Protein AF-A0A7X4FHD7-F1 (afdb_monomer)

pLDDT: mean 95.32, std 5.67, range [55.25, 98.31]

Secondary structure (DSSP, 8-state):
---EEEEE--GGGHHHHHHHHHHHHTPPTTSHHHHHHHHHHHHTGGGEEEEEETTEEEEEEEEEEEEEEETTEEEEEEEEEEEEE-GGG--

Foldseek 3Di:
DWDKDKAQFDLVCLVQQLVQLCQFVVPDPPDPVSVVSSVCCNVPSRQKMFIDTNNGTFWIKGWDWDWDDDPPDIDTDIDIDSTGGRPVPDD

Sequence (91 aa):
MSEIEFRRAMVGDVEEVLRVMAQAFGRAPGSEKYERDKERITRETDAHWVLVREGEIVGAAHVRREEIQVGQAVVAKADVGEVCIAPSCQG

Nearest PDB structures (foldseek):
  4r3k-assembly1_A  TM=6.991E-01  e=1.508E-04  Saccharolobus solfataricus P2
  3n7z-assembly1_C  TM=7.863E-01  e=1.089E-03  Bacillus anthracis str. Sterne
  3n7z-assembly1_F  TM=7.617E-01  e=1.232E-03  Bacillus anthracis str. Sterne
  2pdo-assembly1_A  TM=6.547E-01  e=1.023E-03  Shigella flexneri 2a str. 2457T
  1s60-assembly1_A-2  TM=6.293E-01  e=1.310E-03  Salmonella enterica subsp. enterica serovar Enteritidis

Solvent-accessible surface area (backbone atoms only — not comparable to full-atom values): 5234 Å² total; per-residue (Å²): 128,85,56,70,48,79,44,68,38,50,85,87,41,43,66,52,51,47,50,28,45,25,64,52,68,69,44,52,86,88,34,75,69,37,50,52,46,51,54,46,41,66,74,42,29,77,36,24,38,31,35,30,45,78,89,38,70,44,27,35,30,38,49,44,86,45,76,44,79,57,92,93,43,82,41,84,38,78,46,79,41,76,74,32,48,24,76,92,73,66,133

Mean predicted aligned error: 3.18 Å

Radius of gyration: 14.72 Å; Cα contacts (8 Å, |Δi|>4): 156; chains: 1; bounding box: 33×27×49 Å

Structure (mmCIF, N/CA/C/O backbone):
data_AF-A0A7X4FHD7-F1
#
_entry.id   AF-A0A7X4FHD7-F1
#
loop_
_atom_site.group_PDB
_atom_site.id
_atom_site.type_symbol
_atom_site.label_atom_id
_atom_site.label_alt_id
_atom_site.label_comp_id
_atom_site.label_asym_id
_atom_site.label_entity_id
_atom_site.label_seq_id
_atom_site.pdbx_PDB_ins_code
_atom_site.Cartn_x
_atom_site.Cartn_y
_atom_site.Cartn_z
_atom_site.occupancy
_atom_site.B_iso_or_equiv
_atom_site.auth_seq_id
_atom_site.auth_comp_id
_atom_site.auth_asym_id
_atom_site.auth_atom_id
_atom_site.pdbx_PDB_model_num
ATOM 1 N N . MET A 1 1 ? -15.181 6.233 -20.545 1.00 55.25 1 MET A N 1
ATOM 2 C CA . MET A 1 1 ? -14.731 6.485 -19.160 1.00 55.25 1 MET A CA 1
ATOM 3 C C . MET A 1 1 ? -13.577 5.540 -18.911 1.00 55.25 1 MET A C 1
ATOM 5 O O . MET A 1 1 ? -13.737 4.376 -19.251 1.00 55.25 1 MET A O 1
ATOM 9 N N . SER A 1 2 ? -12.427 6.026 -18.438 1.00 65.69 2 SER A N 1
ATOM 10 C CA . SER A 1 2 ? -11.320 5.141 -18.054 1.00 65.69 2 SER A CA 1
ATOM 11 C C . SER A 1 2 ? -11.815 4.192 -16.969 1.00 65.69 2 SER A C 1
ATOM 13 O O . SER A 1 2 ? -12.452 4.642 -16.014 1.00 65.69 2 SER A O 1
ATOM 15 N N . GLU A 1 3 ? -11.568 2.901 -17.137 1.00 87.00 3 GLU A N 1
ATOM 16 C CA . GLU A 1 3 ? -11.902 1.904 -16.129 1.00 87.00 3 GLU A CA 1
ATOM 17 C C . GLU A 1 3 ? -11.016 2.151 -14.905 1.00 87.00 3 GLU A C 1
ATOM 19 O O . GLU A 1 3 ? -9.788 2.103 -14.995 1.00 87.00 3 GLU A O 1
ATOM 24 N N . ILE A 1 4 ? -11.654 2.524 -13.795 1.00 93.81 4 ILE A N 1
ATOM 25 C CA . ILE A 1 4 ? -11.013 2.752 -12.502 1.00 93.81 4 ILE A CA 1
ATOM 26 C C . ILE A 1 4 ? -11.627 1.758 -11.531 1.00 93.81 4 ILE A C 1
ATOM 28 O O . ILE A 1 4 ? -12.848 1.718 -11.366 1.00 93.81 4 ILE A O 1
ATOM 32 N N . GLU A 1 5 ? -10.774 0.994 -10.867 1.00 95.94 5 GLU A N 1
ATOM 33 C CA . GLU A 1 5 ? -11.162 0.036 -9.846 1.00 95.94 5 GLU A CA 1
ATOM 34 C C . GLU A 1 5 ? -10.389 0.321 -8.556 1.00 95.94 5 GLU A C 1
ATOM 36 O O . GLU A 1 5 ? -9.193 0.611 -8.565 1.00 95.94 5 GLU 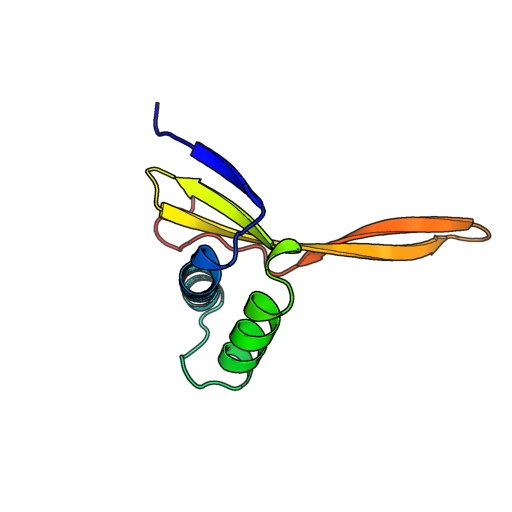A O 1
ATOM 41 N N . PHE A 1 6 ? -11.084 0.222 -7.425 1.00 95.75 6 PHE A N 1
ATOM 42 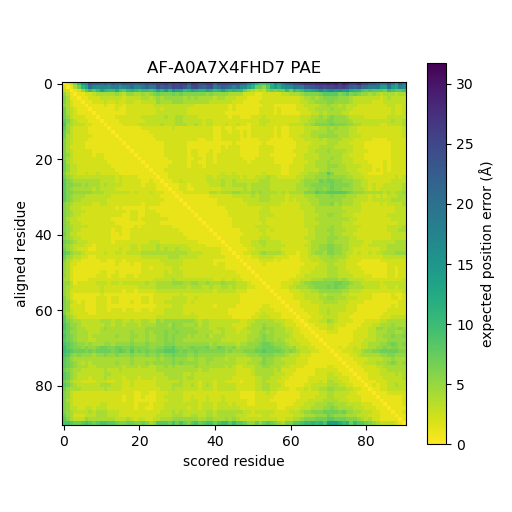C CA . PHE A 1 6 ? -10.478 0.257 -6.103 1.00 95.75 6 PHE A CA 1
ATOM 43 C C . PHE A 1 6 ? -10.783 -1.055 -5.387 1.00 95.75 6 PHE A C 1
ATOM 45 O O . PHE A 1 6 ? -11.949 -1.378 -5.143 1.00 95.75 6 PHE A O 1
ATOM 52 N N . ARG A 1 7 ? -9.741 -1.820 -5.058 1.00 97.19 7 ARG A N 1
ATOM 53 C CA . ARG A 1 7 ? -9.881 -3.168 -4.489 1.00 97.19 7 ARG A CA 1
ATOM 5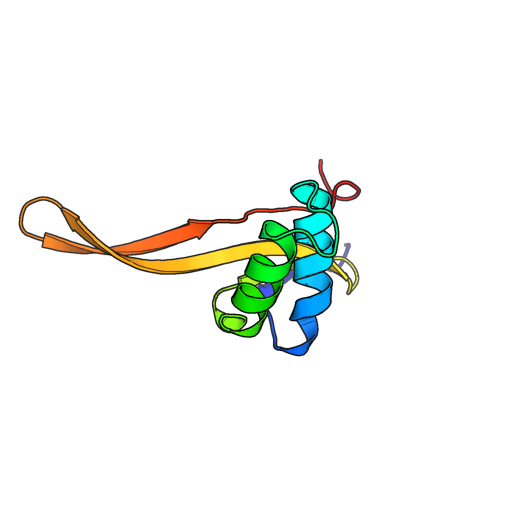4 C C . ARG A 1 7 ? -8.761 -3.493 -3.510 1.00 97.19 7 ARG A C 1
ATOM 56 O O . ARG A 1 7 ? -7.751 -2.797 -3.441 1.00 97.19 7 ARG A O 1
ATOM 63 N N . ARG A 1 8 ? -8.928 -4.581 -2.756 1.00 97.19 8 ARG A N 1
ATOM 64 C CA . ARG A 1 8 ? -7.820 -5.160 -1.986 1.00 97.19 8 ARG A CA 1
ATOM 65 C C . ARG A 1 8 ? -6.763 -5.724 -2.931 1.00 97.19 8 ARG A C 1
ATOM 67 O O . ARG A 1 8 ? -7.097 -6.219 -4.014 1.00 97.19 8 ARG A O 1
ATOM 74 N N . ALA A 1 9 ? -5.509 -5.652 -2.507 1.00 97.31 9 ALA A N 1
ATOM 75 C CA . ALA A 1 9 ? -4.417 -6.297 -3.209 1.00 97.31 9 ALA A CA 1
ATOM 76 C C . ALA A 1 9 ? -4.532 -7.825 -3.093 1.00 97.31 9 ALA A C 1
ATOM 78 O O . ALA A 1 9 ? -5.017 -8.380 -2.103 1.00 97.31 9 ALA A O 1
ATOM 79 N N . MET A 1 10 ? -4.071 -8.498 -4.132 1.00 96.44 10 MET A N 1
ATOM 80 C CA . MET A 1 10 ? -3.937 -9.939 -4.259 1.00 96.44 10 MET A CA 1
ATOM 81 C C . MET A 1 10 ? -2.453 -10.297 -4.281 1.00 96.44 10 MET A C 1
ATOM 83 O O . MET A 1 10 ? -1.609 -9.456 -4.575 1.00 96.44 10 MET A O 1
ATOM 87 N N . VAL A 1 11 ? -2.117 -11.566 -4.038 1.00 94.88 11 VAL A N 1
ATOM 88 C CA . VAL A 1 11 ? -0.717 -12.041 -4.039 1.00 94.88 11 VAL A CA 1
ATOM 89 C C . VAL A 1 11 ? 0.020 -11.692 -5.345 1.00 94.88 11 VAL A C 1
ATOM 91 O O . VAL A 1 11 ? 1.208 -11.396 -5.315 1.00 94.88 11 VAL A O 1
ATOM 94 N N . GLY A 1 12 ? -0.686 -11.662 -6.481 1.00 95.50 12 GLY A N 1
ATOM 95 C CA . GLY A 1 12 ? -0.115 -11.263 -7.773 1.00 95.50 12 GLY A CA 1
ATOM 96 C C . GLY A 1 12 ? 0.229 -9.773 -7.905 1.00 95.50 12 GLY A C 1
ATOM 97 O O . GLY A 1 12 ? 0.973 -9.412 -8.807 1.00 95.50 12 GLY A O 1
ATOM 98 N N . ASP A 1 13 ? -0.263 -8.913 -7.012 1.00 97.06 13 ASP A N 1
ATOM 99 C CA . ASP A 1 13 ? -0.050 -7.463 -7.077 1.00 97.06 13 ASP A CA 1
ATOM 100 C C . ASP A 1 13 ? 1.234 -7.006 -6.363 1.00 97.06 13 ASP A C 1
ATOM 102 O O . ASP A 1 13 ? 1.613 -5.842 -6.473 1.00 97.06 13 ASP A O 1
ATOM 106 N N . VAL A 1 14 ? 1.896 -7.888 -5.602 1.00 96.31 14 VAL A N 1
ATOM 107 C CA . VAL A 1 14 ? 3.001 -7.534 -4.688 1.00 96.31 14 VAL A CA 1
ATOM 108 C C . VAL A 1 14 ? 4.110 -6.749 -5.390 1.00 96.31 14 VAL A C 1
ATOM 110 O O . VAL A 1 14 ? 4.558 -5.722 -4.876 1.00 96.31 14 VAL A O 1
ATOM 113 N N . GLU A 1 15 ? 4.548 -7.215 -6.560 1.00 96.75 15 GLU A N 1
ATOM 114 C CA . GLU A 1 15 ? 5.627 -6.570 -7.317 1.00 96.75 15 GLU A CA 1
ATOM 115 C C . GLU A 1 15 ? 5.225 -5.174 -7.796 1.00 96.75 15 GLU A C 1
ATOM 117 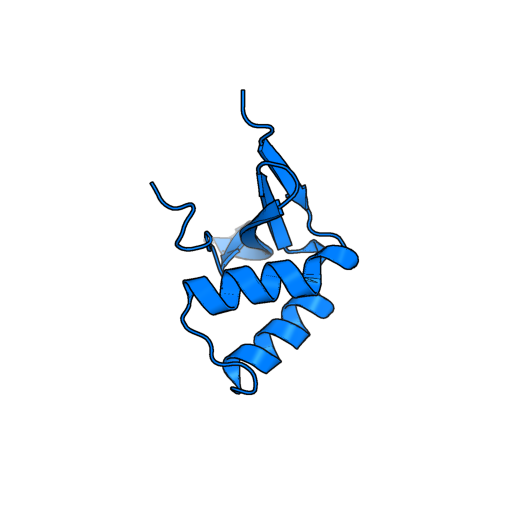O O . GLU A 1 15 ? 6.016 -4.233 -7.711 1.00 96.75 15 GLU A O 1
ATOM 122 N N . GLU A 1 16 ? 3.975 -5.016 -8.221 1.00 97.31 16 GLU A N 1
ATOM 123 C CA . GLU A 1 16 ? 3.482 -3.767 -8.786 1.00 97.31 16 GLU A CA 1
ATOM 124 C C . GLU A 1 16 ? 3.186 -2.723 -7.704 1.00 97.31 16 GLU A C 1
ATOM 126 O O . GLU A 1 16 ? 3.532 -1.548 -7.853 1.00 97.31 16 GLU A O 1
ATOM 131 N N . VAL A 1 17 ? 2.669 -3.158 -6.551 1.00 97.81 17 VAL A N 1
ATOM 132 C CA . VAL A 1 17 ? 2.559 -2.318 -5.348 1.00 97.81 17 VAL A CA 1
ATOM 133 C C . VAL A 1 17 ? 3.941 -1.835 -4.909 1.00 97.81 17 VAL A C 1
ATOM 135 O O . VAL A 1 17 ? 4.127 -0.641 -4.661 1.00 97.81 17 VAL A O 1
ATOM 138 N N . LEU A 1 18 ? 4.933 -2.731 -4.858 1.00 97.81 18 LEU A N 1
ATOM 139 C CA . LEU A 1 18 ? 6.304 -2.364 -4.508 1.00 97.81 18 LEU A CA 1
ATOM 140 C C . LEU A 1 18 ? 6.898 -1.380 -5.524 1.00 97.81 18 LEU A C 1
ATOM 142 O O . LEU A 1 18 ? 7.554 -0.420 -5.117 1.00 97.81 18 LEU A O 1
ATOM 146 N N . ARG A 1 19 ? 6.641 -1.571 -6.825 1.00 97.62 19 ARG A N 1
ATOM 147 C CA . ARG A 1 19 ? 7.080 -0.656 -7.890 1.00 97.62 19 ARG A CA 1
ATOM 148 C C . ARG A 1 19 ? 6.507 0.744 -7.693 1.00 97.62 19 ARG A C 1
ATOM 150 O O . ARG A 1 19 ? 7.272 1.711 -7.672 1.00 97.62 19 ARG A O 1
ATOM 157 N N . VAL A 1 20 ? 5.189 0.864 -7.531 1.00 97.62 20 VAL A N 1
ATOM 158 C CA . VAL A 1 20 ? 4.512 2.156 -7.325 1.00 97.62 20 VAL A CA 1
ATOM 159 C C . VAL A 1 20 ? 5.028 2.839 -6.063 1.00 97.62 20 VAL A C 1
ATOM 161 O O . VAL A 1 20 ? 5.385 4.019 -6.090 1.00 97.62 20 VAL A O 1
ATOM 164 N N . MET A 1 21 ? 5.143 2.090 -4.970 1.00 97.38 21 MET A N 1
ATOM 165 C CA . MET A 1 21 ? 5.600 2.622 -3.693 1.00 97.38 21 MET A CA 1
ATOM 166 C C . MET A 1 21 ? 7.072 3.061 -3.738 1.00 97.38 21 MET A C 1
ATOM 168 O O . MET A 1 21 ? 7.427 4.113 -3.199 1.00 97.38 21 MET A O 1
ATOM 172 N N . ALA A 1 22 ? 7.935 2.299 -4.413 1.00 97.44 22 ALA A N 1
ATOM 173 C CA . ALA A 1 22 ? 9.335 2.658 -4.606 1.00 97.44 22 ALA A CA 1
ATOM 174 C C . ALA A 1 22 ? 9.485 3.938 -5.437 1.00 97.44 22 ALA A C 1
ATOM 176 O O . ALA A 1 22 ? 10.284 4.801 -5.074 1.00 97.44 22 ALA A O 1
ATOM 177 N N . GLN A 1 23 ? 8.685 4.099 -6.495 1.00 96.81 23 GLN A N 1
ATOM 178 C CA . GLN A 1 23 ? 8.666 5.322 -7.301 1.00 96.81 23 GLN A CA 1
ATOM 179 C C . GLN A 1 23 ? 8.168 6.527 -6.494 1.00 96.81 23 GLN A C 1
ATOM 181 O O . GLN A 1 23 ? 8.810 7.575 -6.505 1.00 96.81 23 GLN A O 1
ATOM 186 N N . ALA A 1 24 ? 7.061 6.378 -5.762 1.00 96.88 24 ALA A N 1
ATOM 187 C CA . ALA A 1 24 ? 6.451 7.472 -5.010 1.00 96.88 24 ALA A CA 1
ATOM 188 C C . ALA A 1 24 ? 7.307 7.949 -3.825 1.00 96.88 24 ALA A C 1
ATOM 190 O O . ALA A 1 24 ? 7.369 9.145 -3.551 1.00 96.88 24 ALA A O 1
ATOM 191 N N . PHE A 1 25 ? 7.987 7.031 -3.130 1.00 95.81 25 PHE A N 1
ATOM 192 C CA . PHE A 1 25 ? 8.819 7.353 -1.963 1.00 95.81 25 PHE A CA 1
ATOM 193 C C . PHE A 1 25 ? 10.325 7.408 -2.264 1.00 95.81 25 PHE A C 1
ATOM 195 O O . PHE A 1 25 ? 11.121 7.544 -1.334 1.00 95.81 25 PHE A O 1
ATOM 202 N N . GLY A 1 26 ? 10.737 7.273 -3.530 1.00 95.31 26 GLY A N 1
ATOM 203 C CA . GLY A 1 26 ? 12.146 7.315 -3.935 1.00 95.31 26 GLY A CA 1
ATOM 204 C C . GLY A 1 26 ? 13.003 6.200 -3.323 1.00 95.31 26 GLY A C 1
ATOM 205 O O . GLY A 1 26 ? 14.145 6.439 -2.927 1.00 95.31 26 GLY A O 1
ATOM 206 N N . ARG A 1 27 ? 12.457 4.985 -3.190 1.00 94.94 27 ARG A N 1
ATOM 207 C CA . ARG A 1 27 ? 13.169 3.850 -2.578 1.00 94.94 27 ARG A CA 1
ATOM 208 C C . ARG A 1 27 ? 14.015 3.136 -3.628 1.00 94.94 27 ARG A C 1
ATOM 210 O O . ARG A 1 27 ? 13.486 2.581 -4.585 1.00 94.94 27 ARG A O 1
ATOM 217 N N . ALA A 1 28 ? 15.331 3.122 -3.430 1.00 95.62 28 ALA A N 1
ATOM 218 C CA . ALA A 1 28 ? 16.240 2.394 -4.307 1.00 95.62 28 ALA A CA 1
ATOM 219 C C . ALA A 1 28 ? 16.098 0.871 -4.098 1.00 95.62 28 ALA A C 1
ATOM 221 O O . ALA A 1 28 ? 16.111 0.432 -2.939 1.00 95.62 28 ALA A O 1
ATOM 222 N N . PRO A 1 29 ? 16.006 0.061 -5.171 1.00 95.06 29 PRO A N 1
ATOM 223 C CA . PRO A 1 29 ? 16.073 -1.396 -5.068 1.00 95.06 29 PRO A CA 1
ATOM 224 C C . PRO A 1 29 ? 17.318 -1.856 -4.298 1.00 95.06 29 PRO A C 1
ATOM 226 O O . PRO A 1 29 ? 18.398 -1.288 -4.471 1.00 95.06 29 PRO A O 1
ATOM 229 N N . GLY A 1 30 ? 17.165 -2.850 -3.420 1.00 94.81 30 GLY A N 1
ATOM 230 C CA . GLY A 1 30 ? 18.239 -3.347 -2.550 1.00 94.81 30 GLY A CA 1
ATOM 231 C C . GLY A 1 30 ? 18.548 -2.479 -1.323 1.00 94.81 30 GLY A C 1
ATOM 232 O O . GLY A 1 30 ? 19.375 -2.861 -0.497 1.00 94.81 30 GLY A O 1
ATOM 233 N N . SER A 1 31 ? 17.903 -1.318 -1.161 1.00 97.12 31 SER A N 1
ATOM 234 C CA . SER A 1 31 ? 18.008 -0.550 0.087 1.00 97.12 31 SER A CA 1
ATOM 235 C C . SER A 1 31 ? 17.256 -1.236 1.232 1.00 97.12 31 SER A C 1
ATOM 237 O O . SER A 1 31 ? 16.246 -1.902 1.017 1.00 97.12 31 SER A O 1
ATOM 239 N N . GLU A 1 32 ? 17.680 -0.996 2.476 1.00 97.50 32 GLU A N 1
ATOM 240 C CA . GLU A 1 32 ? 17.031 -1.565 3.670 1.00 97.50 32 GLU A CA 1
ATOM 241 C C . GLU A 1 32 ? 15.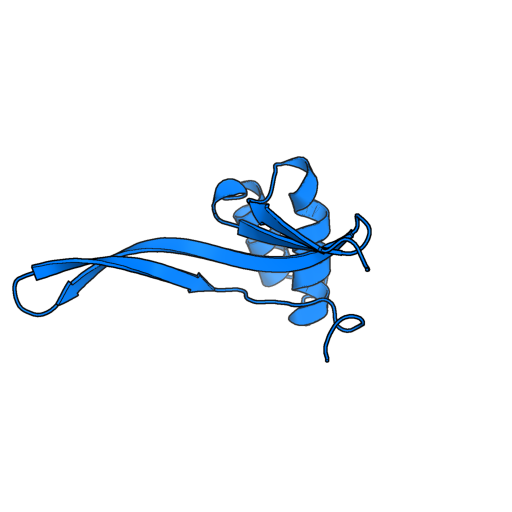528 -1.235 3.740 1.00 97.50 32 GLU A C 1
ATOM 243 O O . GLU A 1 32 ? 14.717 -2.055 4.166 1.00 97.50 32 GLU A O 1
ATOM 248 N N . LYS A 1 33 ? 15.130 -0.027 3.315 1.00 95.25 33 LYS A N 1
ATOM 249 C CA . LYS A 1 33 ? 13.712 0.353 3.267 1.00 95.25 33 LYS A CA 1
ATOM 250 C C . LYS A 1 33 ? 12.950 -0.411 2.186 1.00 95.25 33 LYS A C 1
ATOM 252 O O . LYS A 1 33 ? 11.830 -0.825 2.454 1.00 95.25 33 LYS A O 1
ATOM 257 N N . TYR A 1 34 ? 13.547 -0.596 1.009 1.00 97.00 34 TYR A N 1
ATOM 258 C CA . TYR A 1 34 ? 12.933 -1.327 -0.099 1.00 97.00 34 TYR A CA 1
ATOM 259 C C . TYR A 1 34 ? 12.721 -2.806 0.245 1.00 97.00 34 TYR A C 1
ATOM 261 O O . TYR A 1 34 ? 11.625 -3.326 0.054 1.00 97.00 34 TYR A O 1
ATOM 269 N N . GLU A 1 35 ? 13.727 -3.473 0.817 1.00 97.25 35 GLU A N 1
ATOM 270 C CA . GLU A 1 35 ? 13.593 -4.888 1.198 1.00 97.25 35 GLU A CA 1
ATOM 271 C C . GLU A 1 35 ? 12.567 -5.073 2.325 1.00 97.25 35 GLU A C 1
ATOM 273 O O . GLU A 1 35 ? 11.711 -5.952 2.249 1.00 97.25 35 GLU A O 1
ATOM 278 N N . ARG A 1 36 ? 12.553 -4.173 3.317 1.00 96.06 36 ARG A N 1
ATOM 279 C CA . ARG A 1 36 ? 11.541 -4.191 4.388 1.00 96.06 36 ARG A CA 1
ATOM 280 C C . ARG A 1 36 ? 10.123 -4.028 3.854 1.00 96.06 36 ARG A C 1
ATOM 282 O O . ARG A 1 36 ? 9.194 -4.663 4.350 1.00 96.06 36 ARG A O 1
ATOM 289 N N . ASP A 1 37 ? 9.935 -3.162 2.866 1.00 95.56 37 ASP A N 1
ATOM 290 C CA . ASP A 1 37 ? 8.639 -3.018 2.216 1.00 95.56 37 ASP A CA 1
ATOM 291 C C . ASP A 1 37 ? 8.237 -4.257 1.447 1.00 95.56 37 ASP A C 1
ATOM 293 O O . ASP A 1 37 ? 7.093 -4.683 1.561 1.00 95.56 37 ASP A O 1
ATOM 297 N N . LYS A 1 38 ? 9.165 -4.826 0.675 1.00 96.62 38 LYS A N 1
ATOM 298 C CA . LYS A 1 38 ? 8.931 -6.047 -0.087 1.00 96.62 38 LYS A CA 1
ATOM 299 C C . LYS A 1 38 ? 8.468 -7.166 0.839 1.00 96.62 38 LYS A C 1
ATOM 301 O O . LYS A 1 38 ? 7.437 -7.788 0.582 1.00 96.62 38 LYS A O 1
ATOM 306 N N . GLU A 1 39 ? 9.177 -7.373 1.946 1.00 96.38 39 GLU A N 1
ATOM 307 C CA . GLU A 1 39 ? 8.797 -8.338 2.980 1.00 96.38 39 GLU A CA 1
ATOM 308 C C . GLU A 1 39 ? 7.418 -8.031 3.572 1.00 96.38 39 GLU A C 1
ATOM 310 O O . GLU A 1 39 ? 6.581 -8.928 3.696 1.00 96.38 39 GLU A O 1
ATOM 315 N N . ARG A 1 40 ? 7.150 -6.764 3.913 1.00 94.50 40 ARG A N 1
ATOM 316 C CA . ARG A 1 40 ? 5.867 -6.348 4.491 1.00 94.50 40 ARG A CA 1
ATOM 317 C C . ARG A 1 40 ? 4.701 -6.553 3.526 1.00 94.50 40 ARG A C 1
ATOM 319 O O . ARG A 1 40 ? 3.707 -7.144 3.930 1.00 94.50 40 ARG A O 1
ATOM 326 N N . ILE A 1 41 ? 4.812 -6.099 2.279 1.00 96.19 41 ILE A N 1
ATOM 327 C CA . ILE A 1 41 ? 3.762 -6.245 1.260 1.00 96.19 41 ILE A CA 1
ATOM 328 C C . ILE A 1 41 ? 3.497 -7.726 0.994 1.00 96.19 41 ILE A C 1
ATOM 330 O O . ILE A 1 41 ? 2.342 -8.131 0.906 1.00 96.19 41 ILE A O 1
ATOM 334 N N . THR A 1 42 ? 4.551 -8.544 0.927 1.00 96.50 42 THR A N 1
ATOM 335 C CA . THR A 1 42 ? 4.420 -9.997 0.733 1.00 96.50 42 THR A CA 1
ATOM 336 C C . THR A 1 42 ? 3.693 -10.660 1.903 1.00 96.50 42 THR A C 1
ATOM 338 O O . THR A 1 42 ? 2.834 -11.512 1.699 1.00 96.50 42 THR A O 1
ATOM 341 N N . ARG A 1 43 ? 4.022 -10.279 3.144 1.00 96.06 43 ARG A N 1
ATOM 342 C CA . ARG A 1 43 ? 3.417 -10.866 4.349 1.00 96.06 43 ARG A CA 1
ATOM 343 C C . ARG A 1 43 ? 1.985 -10.385 4.595 1.00 96.06 43 ARG A C 1
ATOM 345 O O . ARG A 1 43 ? 1.197 -11.117 5.180 1.00 96.06 43 ARG A O 1
ATOM 352 N N . GLU A 1 44 ? 1.676 -9.155 4.202 1.00 94.69 44 GLU A N 1
ATOM 353 C CA . GLU A 1 44 ? 0.452 -8.434 4.576 1.00 94.69 44 GLU A CA 1
ATOM 354 C C . GLU A 1 44 ? -0.278 -7.914 3.334 1.00 94.69 44 GLU A C 1
ATOM 356 O O . GLU A 1 44 ? -0.762 -6.780 3.298 1.00 94.69 44 GLU A O 1
ATOM 361 N N . THR A 1 45 ? -0.308 -8.714 2.268 1.00 95.62 45 THR A N 1
ATOM 362 C CA . THR A 1 45 ? -0.892 -8.298 0.988 1.00 95.62 45 THR A CA 1
ATOM 363 C C . THR A 1 45 ? -2.363 -7.910 1.140 1.00 95.62 45 THR A C 1
ATOM 365 O O . THR A 1 45 ? -2.800 -6.902 0.600 1.00 95.62 45 THR A O 1
ATOM 368 N N . ASP A 1 46 ? -3.114 -8.641 1.957 1.00 93.56 46 ASP A N 1
ATOM 369 C CA . ASP A 1 46 ? -4.533 -8.399 2.232 1.00 93.56 46 ASP A CA 1
ATOM 370 C C . ASP A 1 46 ? -4.816 -7.107 3.021 1.00 93.56 46 ASP A C 1
ATOM 372 O O . ASP A 1 46 ? -5.950 -6.618 3.014 1.00 93.56 46 ASP A O 1
ATOM 376 N N . ALA A 1 47 ? -3.792 -6.537 3.663 1.00 95.62 47 ALA A N 1
ATOM 377 C CA . ALA A 1 47 ? -3.844 -5.230 4.311 1.00 95.62 47 ALA A CA 1
ATOM 378 C C . ALA A 1 47 ? -3.598 -4.068 3.333 1.00 95.62 47 ALA A C 1
ATOM 380 O O . ALA A 1 47 ? -3.722 -2.909 3.724 1.00 95.62 47 ALA A O 1
ATOM 381 N N . HIS A 1 48 ? -3.251 -4.337 2.073 1.00 97.56 48 HIS A N 1
ATOM 382 C CA . HIS A 1 48 ? -3.061 -3.297 1.067 1.00 97.56 48 HIS A CA 1
ATOM 383 C C . HIS A 1 48 ? -4.321 -3.116 0.217 1.00 97.56 48 HIS A C 1
ATOM 385 O O . HIS A 1 48 ? -4.970 -4.071 -0.210 1.00 97.56 48 HIS A O 1
ATOM 391 N N . TRP A 1 49 ? -4.648 -1.860 -0.053 1.00 98.00 49 TRP A N 1
ATOM 392 C CA . TRP A 1 49 ? -5.630 -1.455 -1.049 1.00 98.00 49 TRP A CA 1
ATOM 393 C C . TRP A 1 49 ? -4.906 -0.889 -2.256 1.00 98.00 49 TRP A C 1
ATOM 395 O O . TRP A 1 49 ? -3.926 -0.164 -2.094 1.00 98.00 49 TRP A O 1
ATOM 405 N N . VAL A 1 50 ? -5.400 -1.203 -3.449 1.00 98.25 50 VAL A N 1
ATOM 406 C CA . VAL A 1 50 ? -4.831 -0.746 -4.715 1.00 98.25 50 VAL A CA 1
ATOM 407 C C . VAL A 1 50 ? -5.852 0.037 -5.520 1.00 98.25 50 VAL A C 1
ATOM 409 O O . VAL A 1 50 ? -7.043 -0.284 -5.545 1.00 98.25 50 VAL A O 1
ATOM 412 N N . LEU A 1 51 ? -5.348 1.067 -6.189 1.00 97.81 51 LEU A N 1
ATOM 413 C CA . LEU A 1 51 ? -6.051 1.786 -7.237 1.00 97.81 51 LEU A CA 1
ATOM 414 C C . LEU A 1 51 ? -5.568 1.240 -8.578 1.00 97.81 51 LEU A C 1
ATOM 416 O O . LEU A 1 51 ? -4.385 1.366 -8.906 1.00 97.81 51 LEU A O 1
ATOM 420 N N . VAL A 1 52 ? -6.485 0.655 -9.337 1.00 97.44 52 VAL A N 1
ATOM 421 C CA . VAL A 1 52 ? -6.241 0.139 -10.680 1.00 97.44 52 VAL A CA 1
ATOM 422 C C . VAL A 1 52 ? -6.857 1.099 -11.688 1.00 97.44 52 VAL A C 1
ATOM 424 O O . VAL A 1 52 ? -8.011 1.509 -11.544 1.00 97.44 52 VAL A O 1
ATOM 427 N N . ARG A 1 53 ? -6.092 1.462 -12.712 1.00 95.50 53 ARG A N 1
ATOM 428 C CA . ARG A 1 53 ? -6.547 2.278 -13.836 1.00 95.50 53 ARG A CA 1
ATOM 429 C C . ARG A 1 53 ? -6.075 1.623 -15.121 1.00 95.50 53 ARG A C 1
ATOM 431 O O . ARG A 1 53 ? -4.888 1.365 -15.264 1.00 95.50 53 ARG A O 1
ATOM 438 N N . GLU A 1 54 ? -7.004 1.357 -16.037 1.00 93.38 54 GLU A N 1
ATOM 439 C CA . GLU A 1 54 ? -6.688 0.728 -17.335 1.00 93.38 54 GLU A CA 1
ATOM 440 C C . GLU A 1 54 ? -5.933 -0.612 -17.179 1.00 93.38 54 GLU A C 1
ATOM 442 O O . GLU A 1 54 ? -5.072 -0.962 -17.977 1.00 93.38 54 GLU A O 1
ATOM 447 N N . GLY A 1 55 ? -6.265 -1.369 -16.125 1.00 92.81 55 GLY A N 1
ATOM 448 C CA . GLY A 1 55 ? -5.643 -2.658 -15.803 1.00 92.81 55 GLY A CA 1
ATOM 449 C C . GLY A 1 55 ? -4.314 -2.569 -15.046 1.00 92.81 55 GLY A C 1
ATOM 450 O O . GLY A 1 55 ? -3.814 -3.598 -14.595 1.00 92.81 55 GLY A O 1
ATOM 451 N N . GLU A 1 56 ? -3.764 -1.371 -14.845 1.00 95.50 56 GLU A N 1
ATOM 452 C CA . GLU A 1 56 ? -2.495 -1.164 -14.144 1.00 95.50 56 GLU A CA 1
ATOM 453 C C . GLU A 1 56 ? -2.713 -0.654 -12.720 1.00 95.50 56 GLU A C 1
ATOM 455 O O . GLU A 1 56 ? -3.552 0.216 -12.475 1.00 95.50 56 GLU A O 1
ATOM 460 N N . ILE A 1 57 ? -1.926 -1.150 -11.762 1.00 97.81 57 ILE A N 1
ATOM 461 C CA . ILE A 1 57 ? -1.898 -0.567 -10.418 1.00 97.81 57 ILE A CA 1
ATOM 462 C C . ILE A 1 57 ? -1.140 0.754 -10.489 1.00 97.81 57 ILE A C 1
ATOM 464 O O . ILE A 1 57 ? 0.061 0.800 -10.752 1.00 97.81 57 ILE A O 1
ATOM 468 N N . VAL A 1 58 ? -1.857 1.836 -10.212 1.00 97.75 58 VAL A N 1
ATOM 469 C CA . VAL A 1 58 ? -1.326 3.204 -10.227 1.00 97.75 58 VAL A CA 1
ATOM 470 C C . VAL A 1 58 ? -1.239 3.804 -8.830 1.00 97.75 58 VAL A C 1
ATOM 472 O O . VAL A 1 58 ? -0.713 4.901 -8.668 1.00 97.75 58 VAL A O 1
ATOM 475 N N . GLY A 1 59 ? -1.738 3.107 -7.811 1.00 98.00 59 GLY A N 1
ATOM 476 C CA . GLY A 1 59 ? -1.725 3.584 -6.439 1.00 98.00 59 GLY A CA 1
ATOM 477 C C . GLY A 1 59 ? -1.906 2.475 -5.420 1.00 98.00 59 GLY A C 1
ATOM 478 O O . GLY A 1 59 ? -2.491 1.435 -5.725 1.00 98.00 59 GLY A O 1
ATOM 479 N N . ALA A 1 60 ? -1.427 2.717 -4.205 1.00 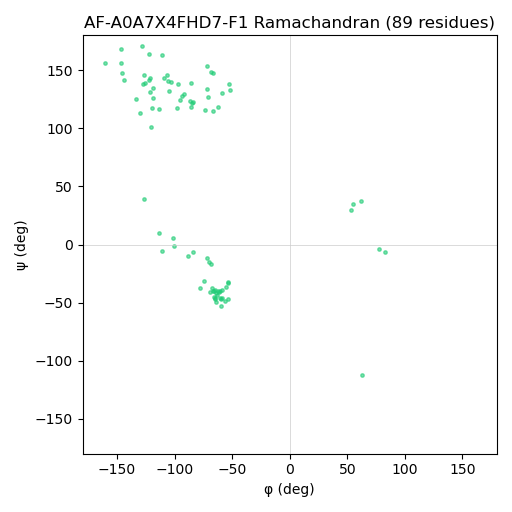98.12 60 ALA A N 1
ATOM 480 C CA . ALA A 1 60 ? -1.597 1.805 -3.088 1.00 98.12 60 ALA A CA 1
ATOM 481 C C . ALA A 1 60 ? -1.728 2.547 -1.752 1.00 98.12 60 ALA A C 1
ATOM 483 O O . ALA A 1 60 ? -1.263 3.677 -1.596 1.00 98.12 60 ALA A O 1
ATOM 484 N N . ALA A 1 61 ? -2.355 1.888 -0.782 1.00 97.88 61 ALA A N 1
ATOM 485 C CA . ALA A 1 61 ? -2.375 2.288 0.619 1.00 97.88 61 ALA A CA 1
ATOM 486 C C . ALA A 1 61 ? -2.335 1.043 1.511 1.00 97.88 61 ALA A C 1
ATOM 488 O O . ALA A 1 61 ? -2.981 0.039 1.207 1.00 97.88 61 ALA A O 1
ATOM 489 N N . HIS A 1 62 ? -1.613 1.112 2.626 1.00 97.12 62 HIS A N 1
ATOM 490 C CA . HIS A 1 62 ? -1.647 0.088 3.670 1.00 97.12 62 HIS A CA 1
ATOM 491 C C . HIS A 1 62 ? -2.709 0.467 4.700 1.00 97.12 62 HIS A C 1
ATOM 493 O O . HIS A 1 62 ? -2.741 1.604 5.167 1.00 97.12 62 HIS A O 1
ATOM 499 N N . VAL A 1 63 ? -3.604 -0.461 5.032 1.00 96.69 63 VAL A N 1
ATOM 500 C CA . VAL A 1 63 ? -4.693 -0.246 5.987 1.00 96.69 63 VAL A CA 1
ATOM 501 C C . VAL A 1 63 ? -4.703 -1.369 7.013 1.00 96.69 63 VAL A C 1
ATOM 503 O O . VAL A 1 63 ? -5.030 -2.514 6.701 1.00 96.69 63 VAL A O 1
ATOM 506 N N . ARG A 1 64 ? -4.402 -1.031 8.266 1.00 94.06 64 ARG A N 1
ATOM 507 C CA . ARG A 1 64 ? -4.444 -1.966 9.395 1.00 94.06 64 ARG A CA 1
ATOM 508 C C . ARG A 1 64 ? -5.600 -1.660 10.323 1.00 94.06 64 ARG A C 1
ATOM 510 O O . ARG A 1 64 ? -5.925 -0.503 10.567 1.00 94.06 64 ARG A O 1
ATOM 517 N N . ARG A 1 65 ? -6.216 -2.706 10.868 1.00 93.88 65 ARG A N 1
ATOM 518 C CA . ARG A 1 65 ? -7.128 -2.559 12.000 1.00 93.88 65 ARG A CA 1
ATOM 519 C C . ARG A 1 65 ? -6.296 -2.557 13.275 1.00 93.88 65 ARG A C 1
ATOM 521 O O . ARG A 1 65 ? -5.625 -3.537 13.560 1.00 93.88 65 ARG A O 1
ATOM 528 N N . GLU A 1 66 ? -6.411 -1.483 14.031 1.00 95.31 66 GLU A N 1
ATOM 529 C CA . GLU A 1 66 ? -5.777 -1.289 15.329 1.00 95.31 66 GLU A CA 1
ATOM 530 C C . GLU A 1 66 ? -6.850 -1.011 16.385 1.00 95.31 66 GLU A C 1
ATOM 532 O O . GLU A 1 66 ? -7.994 -0.666 16.065 1.00 95.31 66 GLU A O 1
ATOM 537 N N . GLU A 1 67 ? -6.483 -1.131 17.654 1.00 97.25 67 GLU A N 1
ATOM 538 C CA . GLU A 1 67 ? -7.323 -0.727 18.779 1.00 97.25 67 GLU A CA 1
ATOM 539 C C . GLU A 1 67 ? -6.610 0.357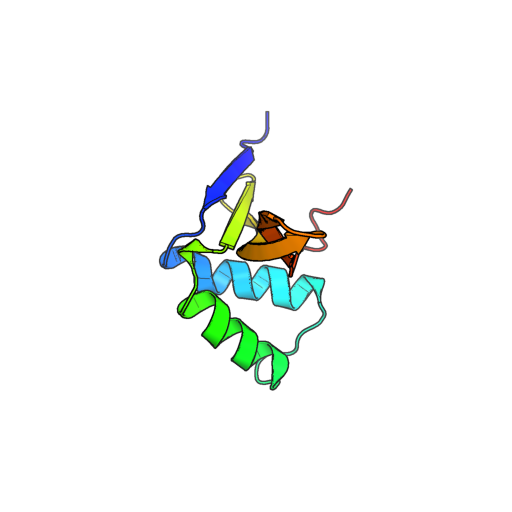 19.579 1.00 97.25 67 GLU A C 1
ATOM 541 O O . GLU A 1 67 ? -5.416 0.264 19.857 1.00 97.25 67 GLU A O 1
ATOM 546 N N . ILE A 1 68 ? -7.342 1.411 19.937 1.00 97.44 68 ILE A N 1
ATOM 547 C CA . ILE A 1 68 ? -6.811 2.509 20.746 1.00 97.44 68 ILE A CA 1
ATOM 548 C C . ILE A 1 68 ? -7.693 2.752 21.967 1.00 97.44 68 ILE A C 1
ATOM 550 O O . ILE A 1 68 ? -8.917 2.626 21.905 1.00 97.44 68 ILE A O 1
ATOM 554 N N . GLN A 1 69 ? -7.070 3.140 23.078 1.00 98.06 69 GLN A N 1
ATOM 555 C CA . GLN A 1 69 ? -7.778 3.570 24.279 1.00 98.06 69 GLN A CA 1
ATOM 556 C C . GLN A 1 69 ? -8.144 5.057 24.164 1.00 98.06 69 GLN A C 1
ATOM 558 O O . GLN A 1 69 ? -7.265 5.909 24.030 1.00 98.06 69 GLN A O 1
ATOM 563 N N . VAL A 1 70 ? -9.434 5.381 24.274 1.00 97.75 70 VAL A N 1
ATOM 564 C CA . VAL A 1 70 ? -9.957 6.754 24.329 1.00 97.75 70 VAL A CA 1
ATOM 565 C C . VAL A 1 70 ? -10.719 6.930 25.642 1.00 97.75 70 VAL A C 1
ATOM 567 O O . VAL A 1 70 ? -11.851 6.471 25.803 1.00 97.75 70 VAL A O 1
ATOM 570 N N . GLY A 1 71 ? -10.076 7.573 26.621 1.00 97.06 71 GLY A N 1
ATOM 571 C CA . GLY A 1 71 ? -10.612 7.685 27.979 1.00 97.06 71 GLY A CA 1
ATOM 572 C C . GLY A 1 71 ? -10.756 6.307 28.627 1.00 97.06 71 GLY A C 1
ATOM 573 O O . GLY A 1 71 ? -9.758 5.641 28.885 1.00 97.06 71 GLY A O 1
ATOM 574 N N . GLN A 1 72 ? -11.996 5.872 28.870 1.00 97.94 72 GLN A N 1
ATOM 575 C CA . GLN A 1 72 ? -12.316 4.551 29.434 1.00 97.94 72 GLN A CA 1
ATOM 576 C C . GLN A 1 72 ? -12.763 3.512 28.386 1.00 97.94 72 GLN A C 1
ATOM 578 O O . GLN A 1 72 ? -13.002 2.366 28.752 1.00 97.94 72 GLN A O 1
ATOM 583 N N . ALA A 1 73 ? -12.847 3.868 27.100 1.00 98.12 73 ALA A N 1
ATOM 584 C CA . ALA A 1 73 ? -13.287 2.963 26.035 1.00 98.12 73 ALA A CA 1
ATOM 585 C C . ALA A 1 73 ? -12.131 2.501 25.130 1.00 98.12 73 ALA A C 1
ATOM 587 O O . ALA A 1 73 ? -11.236 3.287 24.821 1.00 98.12 73 ALA A O 1
ATOM 588 N N . VAL A 1 74 ? -12.203 1.255 24.648 1.00 98.31 74 VAL A N 1
ATOM 589 C CA . VAL A 1 74 ? -11.369 0.740 23.547 1.00 98.31 74 VAL A CA 1
ATOM 590 C C . VAL A 1 74 ? -12.132 0.913 22.236 1.00 98.31 74 VAL A C 1
ATOM 592 O O . VAL A 1 74 ? -13.287 0.496 22.126 1.00 98.31 74 VAL A O 1
ATOM 595 N N . VAL A 1 75 ? -11.498 1.537 21.244 1.00 98.12 75 VAL A N 1
ATOM 596 C CA . VAL A 1 75 ? -12.101 1.846 19.941 1.00 98.12 75 VAL A CA 1
ATOM 597 C C . VAL A 1 75 ? -11.291 1.190 18.830 1.00 98.12 75 VAL A C 1
ATOM 599 O O . VAL A 1 75 ? -10.073 1.346 18.766 1.00 98.12 75 VAL A O 1
ATOM 602 N N . ALA A 1 76 ? -11.980 0.498 17.921 1.00 97.62 76 ALA A N 1
ATOM 603 C CA . ALA A 1 76 ? -11.375 0.009 16.689 1.00 97.62 76 ALA A CA 1
ATOM 604 C C . ALA A 1 76 ? -11.082 1.184 15.744 1.00 97.62 76 ALA A C 1
ATOM 606 O O . ALA A 1 76 ? -11.972 1.970 15.411 1.00 97.62 76 ALA A O 1
ATOM 607 N N . LYS A 1 77 ? -9.837 1.278 15.289 1.00 96.88 77 LYS A N 1
ATOM 608 C CA . LYS A 1 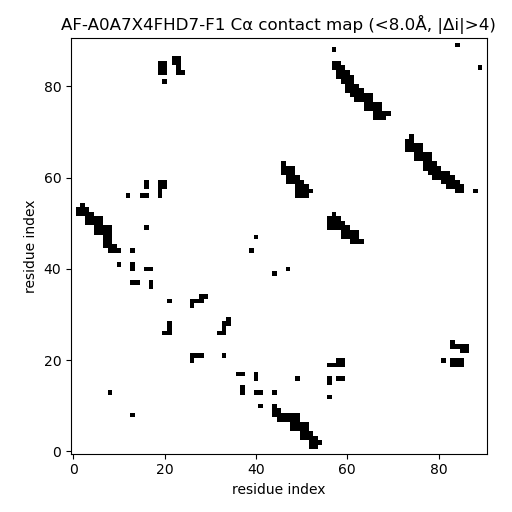77 ? -9.326 2.315 14.395 1.00 96.88 77 LYS A CA 1
ATOM 609 C C . LYS A 1 77 ? -8.746 1.658 13.143 1.00 96.88 77 LYS A C 1
ATOM 611 O O . LYS A 1 77 ? -8.079 0.634 13.225 1.00 96.88 77 LYS A O 1
ATOM 616 N N . ALA A 1 78 ? -8.949 2.278 11.984 1.00 96.06 78 ALA A N 1
ATOM 617 C CA . ALA A 1 78 ? -8.145 1.982 10.804 1.00 96.06 78 ALA A CA 1
ATOM 618 C C . ALA A 1 78 ? -6.882 2.856 10.825 1.00 96.06 78 ALA A C 1
ATOM 620 O O . ALA A 1 78 ? -6.970 4.082 10.947 1.00 96.06 78 ALA A O 1
ATOM 621 N N . ASP A 1 79 ? -5.705 2.246 10.767 1.00 95.94 79 ASP A N 1
ATOM 622 C CA . ASP A 1 79 ? -4.452 2.945 10.517 1.00 95.94 79 ASP A CA 1
ATOM 623 C C . ASP A 1 79 ? -4.107 2.895 9.045 1.00 95.94 79 ASP A C 1
ATOM 625 O O . ASP A 1 79 ? -4.088 1.820 8.455 1.00 95.94 79 ASP A O 1
ATOM 629 N N . VAL A 1 80 ? -3.916 4.074 8.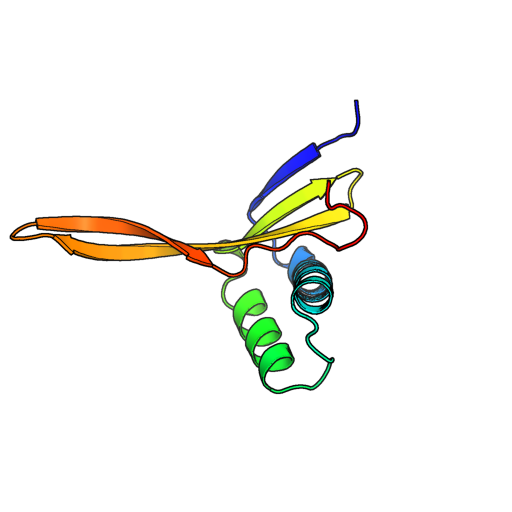461 1.00 96.44 80 VAL A N 1
ATOM 630 C CA . VAL A 1 80 ? -3.690 4.242 7.031 1.00 96.44 80 VAL A CA 1
ATOM 631 C C . VAL A 1 80 ? -2.276 4.761 6.852 1.00 96.44 80 VAL A C 1
ATOM 633 O O . VAL A 1 80 ? -1.947 5.855 7.311 1.00 96.44 80 VAL A O 1
ATOM 636 N N . GLY A 1 81 ? -1.457 3.962 6.187 1.00 95.12 81 GLY A N 1
ATOM 637 C CA . GLY A 1 81 ? -0.059 4.243 5.909 1.00 95.12 81 GLY A CA 1
ATOM 638 C C . GLY A 1 81 ? 0.262 4.085 4.429 1.00 95.12 81 GLY A C 1
ATOM 639 O O . GLY A 1 81 ? -0.558 3.622 3.634 1.00 95.12 81 GLY A O 1
ATOM 640 N N . GLU A 1 82 ? 1.471 4.512 4.059 1.00 94.38 82 GLU A N 1
ATOM 641 C CA . GLU A 1 82 ? 2.071 4.234 2.746 1.00 94.38 82 GLU A CA 1
ATOM 642 C C . GLU A 1 82 ? 1.199 4.617 1.542 1.00 94.38 82 GLU A C 1
ATOM 644 O O . GLU A 1 82 ? 1.302 4.026 0.469 1.00 94.38 82 GLU A O 1
ATOM 649 N N . VAL A 1 83 ? 0.363 5.641 1.712 1.00 97.00 83 VAL A N 1
ATOM 650 C CA . VAL A 1 83 ? -0.480 6.162 0.639 1.00 97.00 83 VAL A CA 1
ATOM 651 C C . VAL A 1 83 ? 0.416 6.695 -0.469 1.00 97.00 83 VAL A C 1
ATOM 653 O O . VAL A 1 83 ? 1.206 7.618 -0.256 1.00 97.00 83 VAL A O 1
ATOM 656 N N . CYS A 1 84 ? 0.301 6.109 -1.653 1.00 97.31 84 CYS A N 1
ATOM 657 C CA . CYS A 1 84 ? 1.118 6.467 -2.797 1.00 97.31 84 CYS A CA 1
ATOM 658 C C . CYS A 1 84 ? 0.340 6.355 -4.106 1.00 97.31 84 CYS A C 1
ATOM 660 O O . CYS A 1 84 ? -0.517 5.491 -4.270 1.00 97.31 84 CYS A O 1
ATOM 662 N N . ILE A 1 85 ? 0.686 7.235 -5.044 1.00 97.88 85 ILE A N 1
ATOM 663 C CA . ILE A 1 85 ? 0.249 7.216 -6.440 1.00 97.88 85 ILE A CA 1
ATOM 664 C C . ILE A 1 85 ? 1.506 7.289 -7.307 1.00 97.88 85 ILE A C 1
ATOM 666 O O . ILE A 1 85 ? 2.419 8.069 -7.007 1.00 97.88 85 ILE A O 1
ATOM 670 N N . ALA A 1 86 ? 1.547 6.499 -8.379 1.00 95.88 86 ALA A N 1
ATOM 671 C CA . ALA A 1 86 ? 2.601 6.537 -9.382 1.00 95.88 86 ALA A CA 1
ATOM 672 C C . ALA A 1 86 ? 2.787 7.983 -9.885 1.00 95.88 86 ALA A C 1
ATOM 674 O O . ALA A 1 86 ? 1.791 8.631 -10.210 1.00 95.88 86 ALA A O 1
ATOM 675 N N . PRO A 1 87 ? 4.022 8.515 -9.980 1.00 95.06 87 PRO A N 1
ATOM 676 C CA . PRO A 1 87 ? 4.246 9.929 -10.301 1.00 95.06 87 PRO A CA 1
ATOM 677 C C . PRO A 1 87 ? 3.561 10.422 -11.585 1.00 95.06 87 PRO A C 1
ATOM 679 O O . PRO A 1 87 ? 3.106 11.558 -11.641 1.00 95.06 87 PRO A O 1
ATOM 682 N N . SER A 1 88 ? 3.434 9.561 -12.600 1.00 93.94 88 SER A N 1
ATOM 683 C CA . SER A 1 88 ? 2.757 9.869 -13.869 1.00 93.94 88 SER A CA 1
ATOM 684 C C . SER A 1 88 ? 1.231 9.980 -13.769 1.00 93.94 88 SER A C 1
ATOM 686 O O . SER A 1 88 ? 0.592 10.413 -14.723 1.00 93.94 88 SER A O 1
ATOM 688 N N . CYS A 1 89 ? 0.643 9.569 -12.646 1.00 93.44 89 CYS A N 1
ATOM 689 C CA . CYS A 1 89 ? -0.801 9.478 -12.428 1.00 93.44 89 CYS A CA 1
ATOM 690 C C . CYS A 1 89 ? -1.313 10.476 -11.375 1.00 93.44 89 CYS A C 1
ATOM 692 O O . CYS A 1 89 ? -2.454 10.357 -10.936 1.00 93.44 89 CYS A O 1
ATOM 694 N N . GLN A 1 90 ? -0.477 11.426 -10.946 1.00 91.50 90 GLN A N 1
ATOM 695 C CA . GLN A 1 90 ? -0.834 12.468 -9.981 1.00 91.50 90 GLN A CA 1
ATOM 696 C C . GLN A 1 90 ? -1.474 13.674 -10.691 1.00 91.50 90 GLN A C 1
ATOM 698 O O . GLN A 1 90 ? -0.988 14.092 -11.742 1.00 91.50 90 GLN A O 1
ATOM 703 N N . GLY A 1 91 ? -2.525 14.251 -10.100 1.00 85.06 91 GLY A N 1
ATOM 704 C CA . GLY A 1 91 ? -3.295 15.383 -10.641 1.00 85.06 91 GLY A CA 1
ATOM 705 C C . GLY A 1 91 ? -4.792 15.110 -10.637 1.00 85.06 91 GLY A C 1
ATOM 706 O O . GLY A 1 91 ? -5.520 15.954 -11.200 1.00 85.06 91 GLY A O 1
#